Protein AF-A0A316QAF3-F1 (afdb_monomer)

Solvent-accessible surface area (backbone atoms only — not comparable to full-atom values): 3929 Å² total; per-residue (Å²): 130,82,75,79,78,68,65,59,84,52,30,68,56,76,80,34,64,78,32,56,67,48,42,51,51,31,51,51,53,48,54,51,50,51,48,56,51,32,49,76,72,78,40,78,77,54,67,70,57,55,55,47,52,54,48,54,49,52,55,49,42,48,66,72,71,109

Structure (mmCIF, N/CA/C/O backbone):
data_AF-A0A316QAF3-F1
#
_entry.id   AF-A0A316QAF3-F1
#
loop_
_atom_site.group_PDB
_atom_site.id
_atom_site.type_symbol
_atom_site.label_atom_id
_atom_site.label_alt_id
_atom_site.label_comp_id
_atom_site.label_asym_id
_atom_site.label_entity_id
_atom_site.label_seq_id
_atom_site.pdbx_PDB_ins_code
_atom_site.Cartn_x
_atom_site.Cartn_y
_atom_site.Cartn_z
_atom_site.occupancy
_atom_site.B_iso_or_equiv
_atom_site.auth_seq_id
_atom_site.auth_comp_id
_atom_site.auth_asym_id
_atom_site.auth_atom_id
_atom_site.pdbx_PDB_model_num
ATOM 1 N N . MET A 1 1 ? 19.436 -12.571 5.688 1.00 38.03 1 MET A N 1
ATOM 2 C CA . MET A 1 1 ? 18.713 -12.638 4.407 1.00 38.03 1 MET A CA 1
ATOM 3 C C . MET A 1 1 ? 17.376 -11.986 4.665 1.00 38.03 1 MET A C 1
ATOM 5 O O . MET A 1 1 ? 16.551 -12.582 5.350 1.00 38.03 1 MET A O 1
ATOM 9 N N . GLU A 1 2 ? 17.242 -10.717 4.287 1.00 44.81 2 GLU A N 1
ATOM 10 C CA . GLU A 1 2 ? 15.943 -10.051 4.321 1.00 44.81 2 GLU A CA 1
ATOM 11 C C . GLU A 1 2 ? 14.993 -10.905 3.484 1.00 44.81 2 GLU A C 1
ATOM 13 O O . GLU A 1 2 ? 15.327 -11.292 2.364 1.00 44.81 2 GLU A O 1
ATOM 18 N N . LYS A 1 3 ? 13.868 -11.320 4.070 1.00 44.75 3 LYS A N 1
ATOM 19 C CA . LYS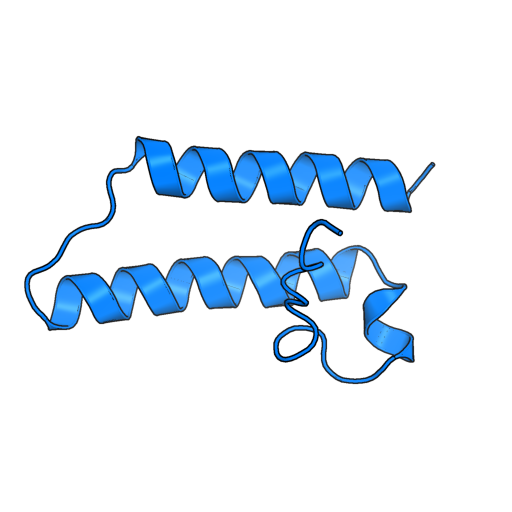 A 1 3 ? 12.810 -11.930 3.275 1.00 44.75 3 LYS A CA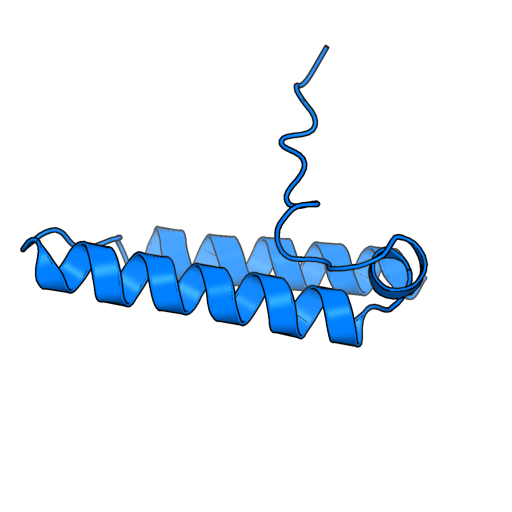 1
ATOM 20 C C . LYS A 1 3 ? 12.325 -10.813 2.365 1.00 44.75 3 LYS A C 1
ATOM 22 O O . LYS A 1 3 ? 11.648 -9.910 2.851 1.00 44.75 3 LYS A O 1
ATOM 27 N N . GLU A 1 4 ? 12.677 -10.865 1.083 1.00 49.31 4 GLU A N 1
ATOM 28 C CA . GLU A 1 4 ? 11.887 -10.193 0.057 1.00 49.31 4 GLU A CA 1
ATOM 29 C C . GLU A 1 4 ? 10.457 -10.686 0.266 1.00 49.31 4 GLU A C 1
ATOM 31 O O . GLU A 1 4 ? 10.108 -11.825 -0.054 1.00 49.31 4 GLU A O 1
ATOM 36 N N . THR A 1 5 ? 9.655 -9.871 0.950 1.00 50.75 5 THR A N 1
ATOM 37 C CA . THR A 1 5 ? 8.256 -10.179 1.214 1.00 50.75 5 THR A CA 1
ATOM 38 C C . THR A 1 5 ? 7.579 -9.934 -0.110 1.00 50.75 5 THR A C 1
ATOM 40 O O . THR A 1 5 ? 7.187 -8.817 -0.433 1.00 50.75 5 THR A O 1
ATOM 43 N N . SER A 1 6 ? 7.612 -10.952 -0.961 1.00 52.00 6 SER A N 1
ATOM 44 C CA . SER A 1 6 ? 7.265 -10.737 -2.338 1.00 52.00 6 SER A CA 1
ATOM 45 C C . SER A 1 6 ? 5.759 -10.566 -2.440 1.00 52.00 6 SER A C 1
ATOM 47 O O . SER A 1 6 ? 4.990 -11.527 -2.408 1.00 52.00 6 SER A O 1
ATOM 49 N N . ILE A 1 7 ? 5.347 -9.327 -2.638 1.00 54.88 7 ILE A N 1
ATOM 50 C CA . ILE A 1 7 ? 4.015 -8.906 -3.074 1.00 54.88 7 ILE A CA 1
ATOM 51 C C . ILE A 1 7 ? 3.665 -9.431 -4.488 1.00 54.88 7 ILE A C 1
ATOM 53 O O . ILE A 1 7 ? 2.703 -8.992 -5.104 1.00 54.88 7 ILE A O 1
ATOM 57 N N . TYR A 1 8 ? 4.392 -10.441 -4.991 1.00 52.44 8 TYR A N 1
ATOM 58 C CA . TYR A 1 8 ? 4.197 -11.127 -6.272 1.00 52.44 8 TYR A CA 1
ATOM 59 C C . TYR A 1 8 ? 2.794 -11.716 -6.471 1.00 52.44 8 TYR A C 1
ATOM 61 O O . TYR A 1 8 ? 2.428 -11.970 -7.615 1.00 52.44 8 TYR A O 1
ATOM 69 N N . LEU A 1 9 ? 2.012 -11.908 -5.403 1.00 52.97 9 LEU A N 1
ATOM 70 C CA . LEU A 1 9 ? 0.599 -12.298 -5.488 1.00 52.97 9 LEU A CA 1
ATOM 71 C C . LEU A 1 9 ? -0.299 -11.183 -6.058 1.00 52.97 9 LEU A C 1
ATOM 73 O O . LEU A 1 9 ? -1.314 -11.496 -6.668 1.00 52.97 9 LEU A O 1
ATOM 77 N N . LEU A 1 10 ? 0.090 -9.911 -5.918 1.00 58.00 10 LEU A N 1
ATOM 78 C CA . LEU A 1 10 ? -0.674 -8.745 -6.390 1.00 58.00 10 LEU A CA 1
ATOM 79 C C . LEU A 1 10 ? -0.322 -8.322 -7.819 1.00 58.00 10 LEU A C 1
ATOM 81 O O . LEU A 1 10 ? -1.077 -7.603 -8.464 1.00 58.00 10 LEU A O 1
ATOM 85 N N . TYR A 1 11 ? 0.826 -8.767 -8.326 1.00 59.19 11 TYR A N 1
ATOM 86 C CA . TYR A 1 11 ? 1.376 -8.285 -9.592 1.00 59.19 11 TYR A CA 1
ATOM 87 C C . TYR A 1 11 ? 1.009 -9.121 -10.815 1.00 59.19 11 TYR A C 1
ATOM 89 O O . TYR A 1 11 ? 1.537 -8.864 -11.889 1.00 59.19 11 TYR A O 1
ATOM 97 N N . GLY A 1 12 ? 0.145 -10.130 -10.685 1.00 64.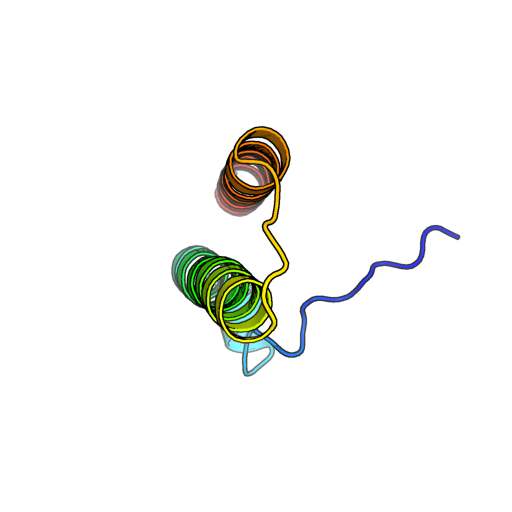69 12 GLY A N 1
ATOM 98 C CA . GLY A 1 12 ? -0.209 -10.989 -11.814 1.00 64.69 12 GLY A CA 1
ATOM 99 C C . GLY A 1 12 ? 0.995 -11.769 -12.370 1.00 64.69 12 GLY A C 1
ATOM 100 O O . GLY A 1 12 ? 1.752 -12.391 -11.616 1.00 64.69 12 GLY A O 1
ATOM 101 N N . ARG A 1 13 ? 1.152 -11.789 -13.702 1.00 70.44 13 ARG A N 1
ATOM 102 C CA . ARG A 1 13 ? 2.217 -12.538 -14.399 1.00 70.44 13 ARG A CA 1
ATOM 103 C C . ARG A 1 13 ? 3.570 -11.827 -14.279 1.00 70.44 13 ARG A C 1
ATOM 105 O O . ARG A 1 13 ? 3.636 -10.634 -14.014 1.00 70.44 13 ARG A O 1
ATOM 112 N N . GLU A 1 14 ? 4.675 -12.538 -14.518 1.00 74.75 14 GLU A N 1
ATOM 113 C CA . GLU A 1 14 ? 6.023 -11.933 -14.492 1.00 74.75 14 GLU A CA 1
ATOM 114 C C . GLU A 1 14 ? 6.158 -10.709 -15.409 1.00 74.75 14 GLU A C 1
ATOM 116 O O . GLU A 1 14 ? 6.798 -9.729 -15.037 1.00 74.75 14 GLU A O 1
ATOM 121 N N . GLU A 1 15 ? 5.499 -10.728 -16.568 1.00 75.25 15 GLU A N 1
ATOM 122 C CA . GLU A 1 15 ? 5.473 -9.615 -17.526 1.00 75.25 15 GLU A CA 1
ATOM 123 C C . GLU A 1 15 ? 4.845 -8.328 -16.971 1.00 75.25 15 GLU A C 1
ATOM 125 O O . GLU A 1 15 ? 5.154 -7.234 -17.444 1.00 75.25 15 GLU A O 1
ATOM 130 N N . ASP A 1 16 ? 3.980 -8.439 -15.966 1.00 75.75 16 ASP A N 1
ATOM 131 C CA . ASP A 1 16 ? 3.305 -7.304 -15.343 1.00 75.75 16 ASP A CA 1
ATOM 132 C C . ASP A 1 16 ? 4.144 -6.697 -14.212 1.00 75.75 16 ASP A C 1
ATOM 134 O O . ASP A 1 16 ? 4.078 -5.493 -13.976 1.00 75.75 16 ASP A O 1
ATOM 138 N N . ARG A 1 17 ? 5.041 -7.482 -13.600 1.00 75.62 17 ARG A N 1
ATOM 139 C CA . ARG A 1 17 ? 5.975 -7.011 -12.558 1.00 75.62 17 ARG A CA 1
ATOM 140 C C . ARG A 1 17 ? 6.972 -5.977 -13.073 1.00 75.62 17 ARG A C 1
ATOM 142 O O . ARG A 1 17 ? 7.432 -5.136 -12.312 1.00 75.62 17 ARG A O 1
ATOM 149 N N . GLY A 1 18 ? 7.307 -6.028 -14.361 1.00 81.44 18 GLY A N 1
ATOM 150 C CA . GLY A 1 18 ? 8.200 -5.056 -14.997 1.00 81.44 18 GLY A CA 1
ATOM 151 C C . GLY A 1 18 ? 7.516 -3.747 -15.398 1.00 81.44 18 GLY A C 1
ATOM 152 O O . GLY A 1 18 ? 8.187 -2.833 -15.869 1.00 81.44 18 GLY A O 1
ATOM 153 N N . LYS A 1 19 ? 6.188 -3.644 -15.257 1.00 87.56 19 LYS A N 1
ATOM 154 C CA . LYS A 1 19 ? 5.409 -2.489 -15.715 1.00 87.56 19 LYS A CA 1
ATOM 155 C C . LYS A 1 19 ? 5.060 -1.603 -14.517 1.00 87.56 19 LYS A C 1
ATOM 157 O O . LYS A 1 19 ? 4.217 -1.997 -13.712 1.00 87.56 19 LYS A O 1
ATOM 162 N N . PRO A 1 20 ? 5.609 -0.376 -14.420 1.00 89.06 20 PRO A N 1
ATOM 163 C CA . PRO A 1 20 ? 5.359 0.494 -13.272 1.00 89.06 20 PRO A CA 1
ATOM 164 C C . PRO A 1 20 ? 3.870 0.774 -13.018 1.00 89.06 20 PRO A C 1
ATOM 166 O O . PRO A 1 20 ? 3.440 0.884 -11.877 1.00 89.06 20 PRO A O 1
ATOM 169 N N . TRP A 1 21 ? 3.057 0.860 -14.074 1.00 87.38 21 TRP A N 1
ATOM 170 C CA . TRP A 1 21 ? 1.618 1.087 -13.924 1.00 87.38 21 TRP A CA 1
ATOM 171 C C . TRP A 1 21 ? 0.885 -0.130 -13.338 1.00 87.38 21 TRP A C 1
ATOM 173 O O . TRP A 1 21 ? 0.031 0.054 -12.479 1.00 87.38 21 TRP A O 1
ATOM 183 N N . CYS A 1 22 ? 1.238 -1.361 -13.740 1.00 87.56 22 CYS A N 1
ATOM 184 C CA . CYS A 1 22 ? 0.648 -2.578 -13.168 1.00 87.56 22 CYS A CA 1
ATOM 185 C C . CYS A 1 22 ? 0.973 -2.678 -11.680 1.00 87.56 22 CYS A C 1
ATOM 187 O O . CYS A 1 22 ? 0.112 -3.009 -10.870 1.00 87.56 22 CYS A O 1
ATOM 189 N N . VAL A 1 23 ? 2.227 -2.372 -11.340 1.00 86.62 23 VAL A N 1
ATOM 190 C CA . VAL A 1 23 ? 2.730 -2.395 -9.969 1.00 86.62 23 VAL A CA 1
ATOM 191 C C . VAL A 1 23 ? 1.991 -1.376 -9.100 1.00 86.62 23 VAL A C 1
ATOM 193 O O . VAL A 1 23 ? 1.498 -1.731 -8.031 1.00 86.62 23 VAL A O 1
ATOM 196 N N . TRP A 1 24 ? 1.845 -0.140 -9.587 1.00 90.25 24 TRP A N 1
ATOM 197 C CA . TRP A 1 24 ? 1.097 0.909 -8.896 1.00 90.25 24 TRP A CA 1
ATOM 198 C C . TRP A 1 24 ? -0.351 0.498 -8.622 1.00 90.25 24 TRP A C 1
ATOM 200 O O . TRP A 1 24 ? -0.804 0.579 -7.482 1.00 90.25 24 TRP A O 1
ATOM 210 N N . THR A 1 25 ? -1.068 0.039 -9.653 1.00 89.25 25 THR A N 1
ATOM 211 C CA . THR A 1 25 ? -2.473 -0.363 -9.523 1.00 89.25 25 THR A CA 1
ATOM 212 C C . THR A 1 25 ? -2.627 -1.533 -8.554 1.00 89.25 25 THR A C 1
ATOM 214 O O . THR A 1 25 ? -3.382 -1.418 -7.597 1.00 89.25 25 THR A O 1
ATOM 217 N N . GLY A 1 26 ? -1.861 -2.615 -8.725 1.00 87.62 26 GLY A N 1
ATOM 218 C CA . GLY A 1 26 ? -2.014 -3.813 -7.895 1.00 87.62 26 GLY A CA 1
ATOM 219 C C . GLY A 1 26 ? -1.718 -3.583 -6.411 1.00 87.62 26 GLY A C 1
ATOM 220 O O . GLY A 1 26 ? -2.399 -4.141 -5.553 1.00 87.62 26 GLY A O 1
ATOM 221 N N . VAL A 1 27 ? -0.726 -2.749 -6.084 1.00 89.00 27 VAL A N 1
ATOM 222 C CA . VAL A 1 27 ? -0.411 -2.441 -4.678 1.00 89.00 27 VAL A CA 1
ATOM 223 C C . VAL A 1 27 ? -1.400 -1.441 -4.093 1.00 89.00 27 VAL A C 1
ATOM 225 O O . VAL A 1 27 ? -1.801 -1.620 -2.947 1.00 89.00 27 VAL A O 1
ATOM 228 N N . SER A 1 28 ? -1.842 -0.440 -4.860 1.00 91.69 28 SER A N 1
ATOM 229 C CA . SER A 1 28 ? -2.872 0.503 -4.395 1.00 91.69 28 SER A CA 1
ATOM 230 C C . SER A 1 28 ? -4.180 -0.221 -4.070 1.00 91.69 28 SER A C 1
ATOM 232 O O . SER A 1 28 ? -4.745 -0.005 -3.000 1.00 91.69 28 SER A O 1
ATOM 234 N N . ASP A 1 29 ? -4.610 -1.141 -4.939 1.00 91.31 29 ASP A N 1
ATOM 235 C CA . ASP A 1 29 ? -5.810 -1.958 -4.721 1.00 91.31 29 ASP A CA 1
ATOM 236 C C . ASP A 1 29 ? -5.680 -2.816 -3.455 1.00 91.31 29 ASP A C 1
ATOM 238 O O . ASP A 1 29 ? -6.630 -2.959 -2.689 1.00 91.31 29 ASP A O 1
ATOM 242 N N . ALA A 1 30 ? -4.489 -3.359 -3.188 1.00 91.50 30 ALA A N 1
ATOM 243 C CA . ALA A 1 30 ? -4.242 -4.152 -1.989 1.00 91.50 30 ALA A CA 1
ATOM 244 C C . ALA A 1 30 ? -4.229 -3.322 -0.704 1.00 91.50 30 ALA A C 1
ATOM 246 O O . ALA A 1 30 ? -4.754 -3.777 0.310 1.00 91.50 30 ALA A O 1
ATOM 247 N N . ILE A 1 31 ? -3.632 -2.125 -0.738 1.00 93.00 31 ILE A N 1
ATOM 248 C CA . ILE A 1 31 ? -3.660 -1.189 0.391 1.00 93.00 31 ILE A CA 1
ATOM 249 C C . ILE A 1 31 ? -5.115 -0.842 0.711 1.00 93.00 31 ILE A C 1
ATOM 251 O O . ILE A 1 31 ? -5.523 -0.960 1.861 1.00 93.00 31 ILE A O 1
ATOM 255 N N . HIS A 1 32 ? -5.905 -0.50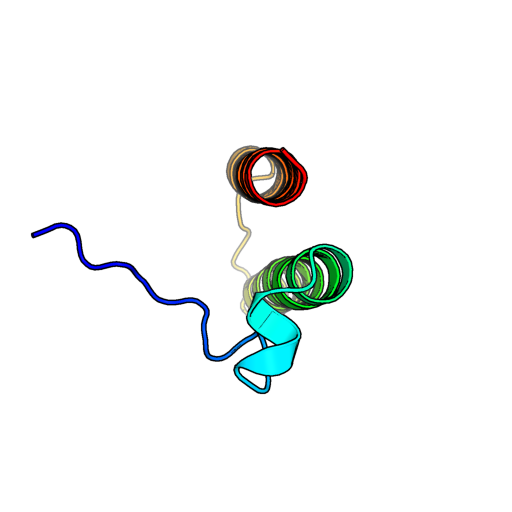4 -0.311 1.00 91.56 32 HIS A N 1
ATOM 256 C CA . HIS A 1 32 ? -7.322 -0.183 -0.162 1.00 91.56 32 HIS A CA 1
ATOM 257 C C . HIS A 1 32 ? -8.123 -1.360 0.412 1.00 91.56 32 HIS A C 1
ATOM 259 O O . HIS A 1 32 ? -8.861 -1.196 1.376 1.00 91.56 32 HIS A O 1
ATOM 265 N N . ALA A 1 33 ? -7.942 -2.566 -0.132 1.00 92.94 33 ALA A N 1
ATOM 266 C CA . ALA A 1 33 ? -8.653 -3.750 0.339 1.00 92.94 33 ALA A CA 1
ATOM 267 C C . ALA A 1 33 ? -8.283 -4.123 1.783 1.00 92.94 33 ALA A C 1
ATOM 269 O O . ALA A 1 33 ? -9.136 -4.583 2.537 1.00 92.94 33 ALA A O 1
ATOM 270 N N . LEU A 1 34 ? -7.018 -3.950 2.181 1.00 93.50 34 LEU A N 1
ATOM 271 C CA . LEU A 1 34 ? -6.600 -4.169 3.566 1.00 93.50 34 LEU A CA 1
ATOM 272 C C . LEU A 1 34 ? -7.282 -3.185 4.515 1.00 93.50 34 LEU A C 1
ATOM 274 O O . LEU A 1 34 ? -7.708 -3.605 5.589 1.00 93.50 34 LEU A O 1
ATOM 278 N N . ASP A 1 35 ? -7.394 -1.922 4.112 1.00 92.50 35 ASP A N 1
ATOM 279 C CA . ASP A 1 35 ? -8.051 -0.873 4.888 1.00 92.50 35 ASP A CA 1
ATOM 280 C C . ASP A 1 35 ? -9.550 -1.162 5.063 1.00 92.50 35 ASP A C 1
ATOM 282 O O . ASP A 1 35 ? -10.017 -1.318 6.190 1.00 92.50 35 ASP A O 1
ATOM 286 N N . GLU A 1 36 ? -10.273 -1.421 3.966 1.00 93.12 36 GLU A N 1
ATOM 287 C CA . GL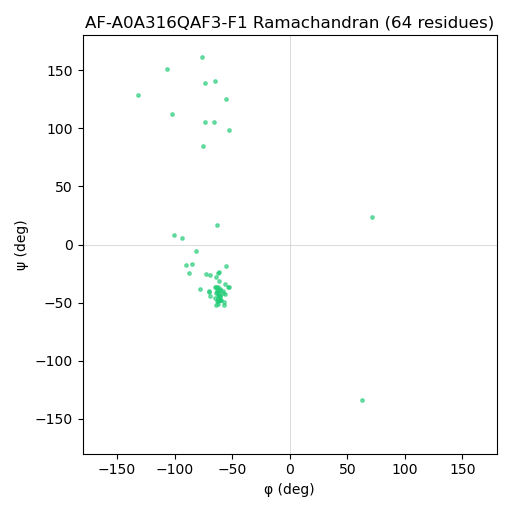U A 1 36 ? -11.695 -1.800 4.006 1.00 93.12 36 GLU A CA 1
ATOM 288 C C . GLU A 1 36 ? -11.943 -3.062 4.851 1.00 93.12 36 GLU A C 1
ATOM 290 O O . GLU A 1 36 ? -12.910 -3.151 5.615 1.00 93.12 36 GLU A O 1
ATOM 295 N N . VAL A 1 37 ? -11.070 -4.071 4.729 1.00 94.19 37 VAL A N 1
ATOM 296 C CA . VAL A 1 37 ? -11.172 -5.291 5.536 1.00 94.19 37 VAL A CA 1
ATOM 297 C C . VAL A 1 37 ? -10.946 -4.970 7.008 1.00 94.19 37 VAL A C 1
ATOM 299 O O . VAL A 1 37 ? -11.732 -5.436 7.833 1.00 94.19 37 VAL A O 1
ATOM 302 N N . ALA A 1 38 ? -9.922 -4.190 7.361 1.00 95.31 38 ALA A N 1
ATOM 303 C CA . ALA A 1 38 ? -9.673 -3.809 8.748 1.00 95.31 38 ALA A CA 1
ATOM 304 C C . ALA A 1 38 ? -10.901 -3.112 9.347 1.00 95.31 38 ALA A C 1
ATOM 306 O O . ALA A 1 38 ? -11.408 -3.566 10.382 1.00 95.31 38 ALA A O 1
ATOM 307 N N . GLU A 1 39 ? -11.441 -2.115 8.641 1.00 94.00 39 GLU A N 1
ATOM 308 C CA . GLU A 1 39 ? -12.641 -1.384 9.051 1.00 94.00 39 GLU A CA 1
ATOM 309 C C . GLU A 1 39 ? -13.830 -2.327 9.279 1.00 94.00 39 GLU A C 1
ATOM 311 O O . GLU A 1 39 ? -14.524 -2.231 10.296 1.00 94.00 39 GLU A O 1
ATOM 316 N N . SER A 1 40 ? -14.034 -3.308 8.390 1.00 96.44 40 SER A N 1
ATOM 317 C CA . SER A 1 40 ? -15.134 -4.278 8.503 1.00 96.44 40 SER A CA 1
ATOM 318 C C . SER A 1 40 ? -15.081 -5.143 9.772 1.00 96.44 40 SER A C 1
ATOM 320 O O . SER A 1 40 ? -16.115 -5.629 10.237 1.00 96.44 40 SER A O 1
ATOM 322 N N . TYR A 1 41 ? -13.893 -5.309 10.361 1.00 96.62 41 TYR A N 1
ATOM 323 C CA . TYR A 1 41 ? -13.674 -6.032 11.615 1.00 96.62 41 TYR A CA 1
ATOM 324 C C . TYR A 1 41 ? -13.514 -5.102 12.831 1.00 96.62 41 TYR A C 1
ATOM 326 O O . TYR A 1 41 ? -13.200 -5.579 13.923 1.00 96.62 41 TYR A O 1
ATOM 334 N N . GLY A 1 42 ? -13.753 -3.795 12.676 1.00 96.00 42 GLY A N 1
ATOM 335 C CA . GLY A 1 42 ? -13.613 -2.805 13.749 1.00 96.00 42 GLY A CA 1
ATOM 336 C C . GLY A 1 42 ? -12.159 -2.518 14.136 1.00 96.00 42 GLY A C 1
ATOM 337 O O . GLY A 1 42 ? -11.894 -2.115 15.269 1.00 96.00 42 GLY A O 1
ATOM 338 N N . VAL A 1 43 ? -11.224 -2.771 13.220 1.00 95.56 43 VAL A N 1
ATOM 339 C CA . VAL A 1 43 ? -9.809 -2.401 13.328 1.00 95.56 43 VAL A CA 1
ATOM 340 C C . VAL A 1 43 ? -9.560 -1.234 12.375 1.00 95.56 43 VAL A C 1
ATOM 342 O O . VAL A 1 43 ? -10.229 -1.110 11.361 1.00 95.56 43 VAL A O 1
ATOM 345 N N . GLU A 1 44 ? -8.599 -0.374 12.681 1.00 94.06 44 GLU A N 1
ATOM 346 C CA . GLU A 1 44 ? -8.235 0.749 1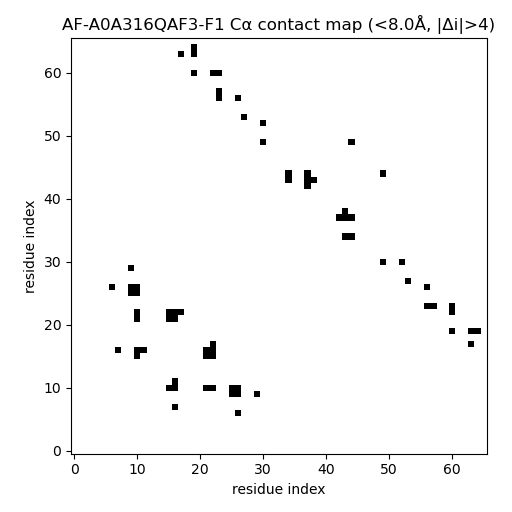1.816 1.00 94.06 44 GLU A CA 1
ATOM 347 C C . GLU A 1 44 ? -6.715 0.757 11.658 1.00 94.06 44 GLU A C 1
ATOM 349 O O . GLU A 1 44 ? -5.978 0.680 12.651 1.00 94.06 44 GLU A O 1
ATOM 354 N N . PHE A 1 45 ? -6.229 0.813 10.418 1.00 92.81 45 PHE A N 1
ATOM 355 C CA . PHE A 1 45 ? -4.829 1.144 10.188 1.00 92.81 45 PHE A CA 1
ATOM 356 C C . PHE A 1 45 ? -4.637 2.634 10.436 1.00 92.81 45 PHE A C 1
ATOM 358 O O . PHE A 1 45 ? -5.455 3.454 10.035 1.00 92.81 45 PHE A O 1
ATOM 365 N N . SER A 1 46 ? -3.541 3.022 11.089 1.00 95.12 46 SER A N 1
ATOM 366 C CA . SER A 1 46 ? -3.281 4.451 11.234 1.00 95.12 46 SER A CA 1
ATOM 367 C C . SER A 1 46 ? -3.039 5.079 9.861 1.00 95.12 46 SER A C 1
ATOM 369 O O . SER A 1 46 ? -2.323 4.515 9.028 1.00 95.12 46 SER A O 1
ATOM 371 N N . GLN A 1 47 ? -3.563 6.291 9.659 1.00 93.25 47 GLN A N 1
ATOM 372 C CA . GLN A 1 47 ? -3.324 7.059 8.434 1.00 93.25 47 GLN A CA 1
ATOM 373 C C . GLN A 1 47 ? -1.824 7.187 8.122 1.00 93.25 47 GLN A C 1
ATOM 375 O O . GLN A 1 47 ? -1.414 7.086 6.973 1.00 93.25 47 GLN A O 1
ATOM 380 N N . GLU A 1 48 ? -0.985 7.322 9.154 1.00 96.81 48 GLU A N 1
ATOM 381 C CA . GLU A 1 48 ? 0.474 7.358 9.011 1.00 96.81 48 GLU A CA 1
ATOM 382 C C . GLU A 1 48 ? 1.035 6.094 8.335 1.00 96.81 48 GLU A C 1
ATOM 384 O O . GLU A 1 48 ? 1.945 6.182 7.508 1.00 96.81 48 GLU A O 1
ATOM 389 N N . VAL A 1 49 ? 0.504 4.912 8.668 1.00 94.88 49 VAL A N 1
ATOM 390 C CA . VAL A 1 49 ? 0.923 3.649 8.047 1.00 94.88 49 VAL A CA 1
ATOM 391 C C . VAL A 1 49 ? 0.466 3.596 6.593 1.00 94.88 49 VAL A C 1
ATOM 393 O O . VAL A 1 49 ? 1.273 3.245 5.732 1.00 94.88 49 VAL A O 1
ATOM 396 N N . VAL A 1 50 ? -0.778 3.985 6.304 1.00 95.50 50 VAL A N 1
ATOM 397 C CA . VAL A 1 50 ? -1.320 4.018 4.934 1.00 95.50 50 VAL A CA 1
ATOM 398 C C . VAL A 1 50 ? -0.515 4.977 4.051 1.00 95.50 50 VAL A C 1
ATOM 400 O O . VAL A 1 50 ? -0.045 4.590 2.979 1.00 95.50 50 VAL A O 1
ATOM 403 N N . ASP A 1 51 ? -0.254 6.192 4.531 1.00 96.19 51 ASP A N 1
ATOM 404 C CA . ASP A 1 51 ? 0.536 7.201 3.821 1.00 96.19 51 ASP A CA 1
ATOM 405 C C . ASP A 1 51 ? 1.965 6.715 3.560 1.00 96.19 51 ASP A C 1
ATOM 407 O O . ASP A 1 51 ? 2.515 6.898 2.468 1.00 96.19 51 ASP A O 1
ATOM 411 N N . ARG A 1 52 ? 2.578 6.053 4.550 1.00 96.62 52 ARG A N 1
ATOM 412 C CA . ARG A 1 52 ? 3.910 5.471 4.391 1.00 96.62 52 ARG A CA 1
ATOM 413 C C . ARG A 1 52 ? 3.917 4.372 3.330 1.00 96.62 52 ARG A C 1
ATOM 415 O O . ARG A 1 52 ? 4.849 4.343 2.536 1.00 96.62 52 ARG A O 1
ATOM 422 N N . LEU A 1 53 ? 2.902 3.510 3.273 1.00 95.50 53 LEU A N 1
ATOM 423 C CA . LEU A 1 53 ? 2.804 2.472 2.241 1.00 95.50 53 LEU A CA 1
ATOM 424 C C . LEU A 1 53 ? 2.721 3.075 0.832 1.00 95.50 53 LEU A C 1
ATOM 426 O O . LEU A 1 53 ? 3.445 2.632 -0.059 1.00 95.50 53 LEU A O 1
ATOM 430 N N . TYR A 1 54 ? 1.915 4.123 0.638 1.00 95.56 54 TYR A N 1
ATOM 431 C CA . TYR A 1 54 ? 1.849 4.825 -0.647 1.00 95.56 54 TYR A CA 1
A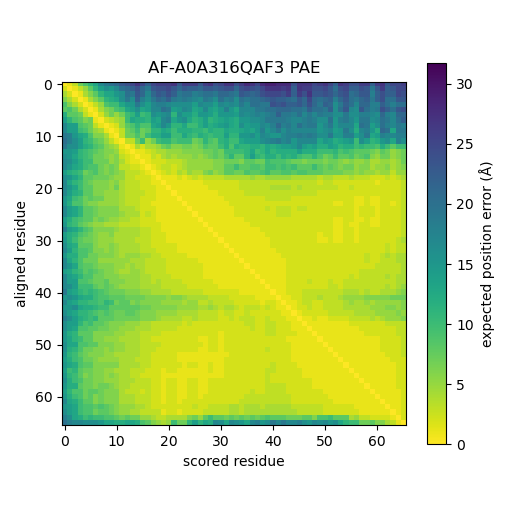TOM 432 C C . TYR A 1 54 ? 3.160 5.519 -1.015 1.00 95.56 54 TYR A C 1
ATOM 434 O O . TYR A 1 54 ? 3.550 5.514 -2.183 1.00 95.56 54 TYR A O 1
ATOM 442 N N . LYS A 1 55 ? 3.872 6.084 -0.035 1.00 96.81 55 LYS A N 1
ATOM 443 C CA . LYS A 1 55 ? 5.190 6.680 -0.268 1.00 96.81 55 LYS A CA 1
ATOM 444 C C . LYS A 1 55 ? 6.214 5.638 -0.727 1.00 96.81 55 LYS A C 1
ATOM 446 O O . LYS A 1 55 ? 6.899 5.864 -1.718 1.00 96.81 55 LYS A O 1
ATOM 451 N N . GLU A 1 56 ? 6.309 4.506 -0.033 1.00 95.38 56 GLU A N 1
ATOM 452 C CA . GLU A 1 56 ? 7.234 3.424 -0.403 1.00 95.38 56 GLU A CA 1
ATOM 453 C C . GLU A 1 56 ? 6.888 2.849 -1.790 1.00 95.38 56 GLU A C 1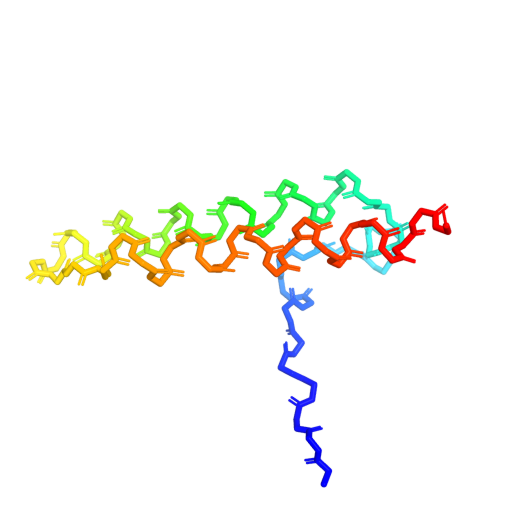
ATOM 455 O O . GLU A 1 56 ? 7.782 2.548 -2.581 1.00 95.38 56 GLU A O 1
ATOM 460 N N . LEU A 1 57 ? 5.594 2.761 -2.131 1.00 93.12 57 LEU A N 1
ATOM 461 C CA . LEU A 1 57 ? 5.148 2.396 -3.477 1.00 93.12 57 LEU A CA 1
ATOM 462 C C . LEU A 1 57 ? 5.613 3.414 -4.529 1.00 93.12 57 LEU A C 1
ATOM 464 O O . LEU A 1 57 ? 6.156 3.019 -5.559 1.00 93.12 57 LEU A O 1
ATOM 468 N N . ASP A 1 58 ? 5.425 4.711 -4.291 1.00 94.25 58 ASP A N 1
ATOM 469 C CA . 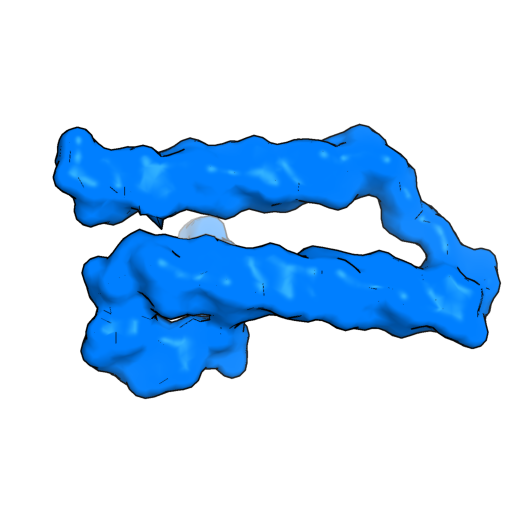ASP A 1 58 ? 5.863 5.766 -5.211 1.00 94.25 58 ASP A CA 1
ATOM 470 C C . ASP A 1 58 ? 7.386 5.750 -5.423 1.00 94.25 58 ASP A C 1
ATOM 472 O O . ASP A 1 58 ? 7.860 5.794 -6.563 1.00 94.25 58 ASP A O 1
ATOM 476 N N . ASP A 1 59 ? 8.161 5.598 -4.348 1.00 94.94 59 ASP A N 1
ATOM 477 C CA . ASP A 1 59 ? 9.620 5.478 -4.411 1.00 94.94 59 ASP A CA 1
ATOM 478 C C . ASP A 1 59 ? 10.047 4.215 -5.185 1.00 94.94 59 ASP A C 1
ATOM 480 O O . ASP A 1 59 ? 10.948 4.273 -6.033 1.00 94.94 59 ASP A O 1
ATOM 484 N N . HIS A 1 60 ? 9.344 3.093 -4.999 1.00 91.19 60 HIS A N 1
ATOM 485 C CA . HIS A 1 60 ? 9.559 1.883 -5.791 1.00 91.19 60 HIS A CA 1
ATOM 486 C C . HIS A 1 60 ? 9.276 2.117 -7.285 1.00 91.19 60 HIS A C 1
ATOM 488 O O . HIS A 1 60 ? 10.123 1.811 -8.127 1.00 91.19 60 HIS A O 1
ATOM 494 N N . ILE A 1 61 ? 8.143 2.733 -7.633 1.00 90.88 61 ILE A N 1
ATOM 495 C CA . ILE A 1 61 ? 7.784 3.062 -9.021 1.00 90.88 61 ILE A CA 1
ATOM 496 C C . ILE A 1 61 ? 8.802 3.997 -9.676 1.00 90.88 61 ILE A C 1
ATOM 498 O O . ILE A 1 61 ? 9.124 3.820 -10.855 1.00 90.88 61 ILE A O 1
ATOM 502 N N . LYS A 1 62 ? 9.324 4.981 -8.938 1.00 93.25 62 LYS A N 1
ATOM 503 C CA . LYS A 1 62 ? 10.403 5.857 -9.416 1.00 93.25 62 LYS A CA 1
ATOM 504 C C . LYS A 1 62 ? 11.668 5.058 -9.714 1.00 93.25 62 LYS A C 1
ATOM 506 O O . LYS A 1 62 ? 12.227 5.218 -10.793 1.00 93.25 62 LYS A O 1
ATOM 511 N N . SER A 1 63 ? 12.059 4.138 -8.829 1.00 90.00 63 SER A N 1
ATOM 512 C CA . SER A 1 63 ? 13.235 3.281 -9.044 1.00 90.00 63 SER A CA 1
ATOM 513 C C . SER A 1 63 ? 13.116 2.383 -10.286 1.00 90.00 63 SER A C 1
ATOM 515 O O . SER A 1 63 ? 14.112 2.121 -10.953 1.00 90.00 63 SER A O 1
ATOM 517 N N . MET A 1 64 ? 11.897 1.962 -10.649 1.00 87.69 64 MET A N 1
ATOM 518 C CA . MET A 1 64 ? 11.641 1.170 -11.858 1.00 87.69 64 MET A CA 1
ATOM 519 C C . MET A 1 64 ? 11.749 1.980 -13.158 1.00 87.69 64 MET A C 1
ATOM 521 O O . MET A 1 64 ? 11.967 1.399 -14.220 1.00 87.69 64 MET A O 1
ATOM 525 N N . LYS A 1 65 ? 11.531 3.302 -13.105 1.00 82.62 65 LYS A N 1
ATOM 526 C CA . LYS A 1 65 ? 11.538 4.184 -14.286 1.00 82.62 65 LYS A CA 1
ATOM 527 C C . LYS A 1 65 ? 12.940 4.669 -14.678 1.00 82.62 65 LYS A C 1
ATOM 529 O O . LYS A 1 65 ? 13.105 5.062 -15.832 1.00 82.62 65 LYS A O 1
ATOM 534 N N . GLY A 1 66 ? 13.918 4.558 -13.773 1.00 70.56 66 GLY A N 1
ATOM 535 C CA . GLY A 1 66 ? 15.283 5.069 -13.951 1.00 70.56 66 GLY A CA 1
ATOM 536 C C . GLY A 1 66 ? 15.424 6.523 -13.530 1.00 70.56 66 GLY A C 1
ATOM 537 O O . GLY A 1 66 ? 14.602 7.353 -13.977 1.00 70.56 66 GLY A O 1
#

Radius of gyration: 13.05 Å; Cα contacts (8 Å, |Δi|>4): 36; chains: 1; bounding box: 34×20×31 Å

Nearest PDB structures (foldseek):
  2v6y-assembly1_A  TM=5.297E-01  e=2.300E+00  Saccharolobus solfataricus
  8jxm-assembly1_E  TM=7.580E-01  e=8.036E+00  Homo sapiens
  8jxn-assembly1_B  TM=6.966E-01  e=8.555E+00  Homo sapiens
  2w2u-assembly1_A  TM=5.253E-01  e=5.521E+00  Sulfolobus acidocaldarius

Sequence (66 aa):
MEKETSIYLLYGREEDRGKPWCVWTGVSDAIHALDEVAESYGVEFSQEVVDRLYKELDDHIKSMKG

Mean predicted aligned error: 6.24 Å

Foldseek 3Di:
DPPPPDPVVQQPDPVSVLPLVSLLVSQVVVLVVVQVVCVVVVHHDDPVVSVVSNVVSVVVSVVSVD

pLDDT: mean 83.27, std 16.32, range [38.03, 96.81]

Secondary structure (DSSP, 8-state):
------GGGTS-SHHHHT-HHHHHHHHHHHHHHHHHHHHHTT----HHHHHHHHHHHHHHHHHHH-